Protein AF-A0A443IQG0-F1 (afdb_monomer_lite)

Structure (mmCIF, N/CA/C/O backbone):
data_AF-A0A443IQG0-F1
#
_entry.id   AF-A0A443IQG0-F1
#
loop_
_atom_site.group_PDB
_atom_site.id
_atom_site.type_symbol
_atom_site.label_atom_id
_atom_site.label_alt_id
_atom_site.label_comp_id
_atom_site.label_asym_id
_atom_site.label_entity_id
_atom_site.label_seq_id
_atom_site.pdbx_PDB_ins_code
_atom_site.Cartn_x
_atom_site.Cartn_y
_atom_site.Cartn_z
_atom_site.occupancy
_atom_site.B_iso_or_equiv
_atom_site.auth_seq_id
_atom_site.auth_comp_id
_atom_site.auth_asym_id
_atom_site.auth_atom_id
_atom_site.pdbx_PDB_model_num
ATOM 1 N N . MET A 1 1 ? 24.791 -9.188 -62.699 1.00 52.59 1 MET A N 1
ATOM 2 C CA . MET A 1 1 ? 25.974 -8.765 -61.917 1.00 52.59 1 MET A CA 1
ATOM 3 C C . MET A 1 1 ? 25.686 -9.058 -60.452 1.00 52.59 1 MET A C 1
ATOM 5 O O . MET A 1 1 ? 24.713 -8.500 -59.955 1.00 52.59 1 MET A O 1
ATOM 9 N N . PRO A 1 2 ? 26.398 -9.984 -59.786 1.00 60.69 2 PRO A N 1
ATOM 10 C CA . PRO A 1 2 ? 26.124 -10.281 -58.384 1.00 60.69 2 PRO A CA 1
ATOM 11 C C . PRO A 1 2 ? 26.513 -9.065 -57.541 1.00 60.69 2 PRO A C 1
ATOM 13 O O . PRO A 1 2 ? 27.583 -8.489 -57.747 1.00 60.69 2 PRO A O 1
ATOM 16 N N . LEU A 1 3 ? 25.636 -8.642 -56.624 1.00 58.34 3 LEU A N 1
ATOM 17 C CA . LEU A 1 3 ? 25.991 -7.598 -55.667 1.00 58.34 3 LEU A CA 1
ATOM 18 C C . LEU A 1 3 ? 27.267 -8.019 -54.917 1.00 58.34 3 LEU A C 1
ATOM 20 O O . LEU A 1 3 ? 27.372 -9.183 -54.518 1.00 58.34 3 LEU A O 1
ATOM 24 N N . PRO A 1 4 ? 28.234 -7.105 -54.721 1.00 72.31 4 PRO A N 1
ATOM 25 C CA . PRO A 1 4 ? 29.488 -7.436 -54.064 1.00 72.31 4 PRO A CA 1
ATOM 26 C C . PRO A 1 4 ? 29.201 -7.979 -52.664 1.00 72.31 4 PRO A C 1
ATOM 28 O O . PRO A 1 4 ? 28.406 -7.401 -51.923 1.00 72.31 4 PRO A O 1
ATOM 31 N N . LEU A 1 5 ? 29.859 -9.083 -52.302 1.00 64.25 5 LEU A N 1
ATOM 32 C CA . LEU A 1 5 ? 29.661 -9.820 -51.046 1.00 64.25 5 LEU A CA 1
ATOM 33 C C . LEU A 1 5 ? 29.649 -8.896 -49.806 1.00 64.25 5 LEU A C 1
ATOM 35 O O . LEU A 1 5 ? 28.884 -9.096 -48.868 1.00 64.25 5 LEU A O 1
ATOM 39 N N . LEU A 1 6 ? 30.444 -7.820 -49.844 1.00 62.06 6 LEU A N 1
ATOM 40 C CA . LEU A 1 6 ? 30.518 -6.784 -48.808 1.00 62.06 6 LEU A CA 1
ATOM 41 C C . LEU A 1 6 ? 29.207 -6.001 -48.613 1.00 62.06 6 LEU A C 1
ATOM 43 O O . LEU A 1 6 ? 28.884 -5.618 -47.490 1.00 62.06 6 LEU A O 1
ATOM 47 N N . PHE A 1 7 ? 28.432 -5.775 -49.675 1.00 66.31 7 PHE A N 1
ATOM 48 C CA . PHE A 1 7 ? 27.129 -5.111 -49.601 1.00 66.31 7 PHE A CA 1
ATOM 49 C C . PHE A 1 7 ? 26.096 -6.001 -48.899 1.00 66.31 7 PHE A C 1
ATOM 51 O O . PHE A 1 7 ? 25.341 -5.522 -48.054 1.00 66.31 7 PHE A O 1
ATOM 58 N N . TYR A 1 8 ? 26.126 -7.310 -49.169 1.00 57.19 8 TYR A N 1
ATOM 59 C CA . TYR A 1 8 ? 25.279 -8.295 -48.491 1.00 57.19 8 TYR A CA 1
ATOM 60 C C . TYR A 1 8 ? 25.614 -8.404 -46.994 1.00 57.19 8 TYR A C 1
ATOM 62 O O . TYR A 1 8 ? 24.720 -8.312 -46.156 1.00 57.19 8 TYR A O 1
ATOM 70 N N . ILE A 1 9 ? 26.903 -8.474 -46.643 1.00 61.34 9 ILE A N 1
ATOM 71 C CA . ILE A 1 9 ? 27.372 -8.494 -45.246 1.00 61.34 9 ILE A CA 1
ATOM 72 C C . ILE A 1 9 ? 26.971 -7.205 -44.507 1.00 61.34 9 ILE A C 1
ATOM 74 O O . ILE A 1 9 ? 26.533 -7.252 -43.358 1.00 61.34 9 ILE A O 1
ATOM 78 N N . ARG A 1 10 ? 27.064 -6.036 -45.157 1.00 61.66 10 ARG A N 1
ATOM 79 C CA . ARG A 1 10 ? 26.675 -4.748 -44.555 1.00 61.66 10 ARG A CA 1
ATOM 80 C C . ARG A 1 10 ? 25.167 -4.652 -44.304 1.00 61.66 10 ARG A C 1
ATOM 82 O O . ARG A 1 10 ? 24.768 -4.148 -43.254 1.00 61.66 10 ARG A O 1
ATOM 89 N N . LEU A 1 11 ? 24.342 -5.170 -45.216 1.00 61.41 11 LEU A N 1
ATOM 90 C CA . LEU A 1 11 ? 22.892 -5.276 -45.030 1.00 61.41 11 LEU A CA 1
ATOM 91 C C . LEU A 1 11 ? 22.531 -6.270 -43.917 1.00 61.41 11 LEU A C 1
ATOM 93 O O . LEU A 1 11 ? 21.708 -5.938 -43.065 1.00 61.41 11 LEU A O 1
ATOM 97 N N . GLN A 1 12 ? 23.190 -7.432 -43.856 1.00 59.47 12 GLN A N 1
ATOM 98 C CA . GLN A 1 12 ? 23.009 -8.394 -42.763 1.00 59.47 12 GLN A CA 1
ATOM 99 C C . GLN A 1 12 ? 23.399 -7.791 -41.405 1.00 59.47 12 GLN A C 1
ATOM 101 O O . GLN A 1 12 ? 22.621 -7.872 -40.460 1.00 59.47 12 GLN A O 1
ATOM 106 N N . ASN A 1 13 ? 24.532 -7.090 -41.309 1.00 59.97 13 ASN A N 1
ATOM 107 C CA . ASN A 1 13 ? 24.965 -6.423 -40.075 1.00 59.97 13 ASN A CA 1
ATOM 108 C C . ASN A 1 13 ? 24.022 -5.283 -39.650 1.00 59.97 13 ASN A C 1
ATOM 110 O O . ASN A 1 13 ? 23.758 -5.101 -38.460 1.00 59.97 13 ASN A O 1
ATOM 114 N N . SER A 1 14 ? 23.482 -4.522 -40.608 1.00 68.81 14 SER A N 1
ATOM 115 C CA . SER A 1 14 ? 22.494 -3.468 -40.342 1.00 68.81 14 SER A CA 1
ATOM 116 C C . SER A 1 14 ? 21.162 -4.042 -39.842 1.00 68.81 14 SER A C 1
ATOM 118 O O . SER A 1 14 ? 20.584 -3.532 -38.874 1.00 68.81 14 SER A O 1
ATOM 120 N N . PHE A 1 15 ? 20.711 -5.148 -40.438 1.00 69.44 15 PHE A N 1
ATOM 121 C CA . PHE A 1 15 ? 19.513 -5.866 -40.013 1.00 69.44 15 PHE A CA 1
ATOM 122 C C . PHE A 1 15 ? 19.689 -6.460 -38.610 1.00 69.44 15 PHE A C 1
ATOM 124 O O . PHE A 1 15 ? 18.871 -6.203 -37.728 1.00 69.44 15 PHE A O 1
ATOM 131 N N . VAL A 1 16 ? 20.809 -7.145 -38.354 1.00 67.50 16 VAL A N 1
ATOM 132 C CA . VAL A 1 16 ? 21.168 -7.683 -37.030 1.00 67.50 16 VAL A CA 1
ATOM 133 C C . VAL A 1 16 ? 21.231 -6.565 -35.978 1.00 67.50 16 VAL A C 1
ATOM 135 O O . VAL A 1 16 ? 20.659 -6.712 -34.900 1.00 67.50 16 VAL A O 1
ATOM 138 N N . SER A 1 17 ? 21.820 -5.405 -36.294 1.00 72.94 17 SER A N 1
ATOM 139 C CA . SER A 1 17 ? 21.851 -4.240 -35.391 1.00 72.94 17 SER A CA 1
ATOM 140 C C . SER A 1 17 ? 20.452 -3.705 -35.057 1.00 72.94 17 SER A C 1
ATOM 142 O O . SER A 1 17 ? 20.174 -3.348 -33.910 1.00 72.94 17 SER A O 1
ATOM 144 N N . THR A 1 18 ? 19.548 -3.675 -36.037 1.00 71.50 18 THR A N 1
ATOM 145 C CA . THR A 1 18 ? 18.169 -3.202 -35.849 1.00 71.50 18 THR A CA 1
ATOM 146 C C . THR A 1 18 ? 17.362 -4.172 -34.987 1.00 71.50 18 THR A C 1
ATOM 148 O O . THR A 1 18 ? 16.681 -3.742 -34.055 1.00 71.50 18 THR A O 1
ATOM 151 N N . ILE A 1 19 ? 17.495 -5.480 -35.226 1.00 72.44 19 ILE A N 1
ATOM 152 C CA . ILE A 1 19 ? 16.851 -6.512 -34.406 1.00 72.44 19 ILE A CA 1
ATOM 153 C C . ILE A 1 19 ? 17.367 -6.466 -32.959 1.00 72.44 19 ILE A C 1
ATOM 155 O O . ILE A 1 19 ? 16.548 -6.479 -32.043 1.00 72.44 19 ILE A O 1
ATOM 159 N N . ILE A 1 20 ? 18.681 -6.316 -32.735 1.00 69.81 20 ILE A N 1
ATOM 160 C CA . ILE A 1 20 ? 19.272 -6.167 -31.389 1.00 69.81 20 ILE A CA 1
ATOM 161 C C . ILE A 1 20 ? 18.726 -4.922 -30.666 1.00 69.81 20 ILE A C 1
ATOM 163 O O . ILE A 1 20 ? 18.410 -4.980 -29.478 1.00 69.81 20 ILE A O 1
ATOM 167 N N . LYS A 1 21 ? 18.567 -3.789 -31.362 1.00 75.00 21 LYS A N 1
ATOM 168 C CA . LYS A 1 21 ? 17.972 -2.574 -30.773 1.00 75.00 21 LYS A CA 1
ATOM 169 C C . LYS A 1 21 ? 16.513 -2.790 -30.371 1.00 75.00 21 LYS A C 1
ATOM 171 O O . LYS A 1 21 ? 16.129 -2.408 -29.266 1.00 75.00 21 LYS A O 1
ATOM 176 N N . LEU A 1 22 ? 15.716 -3.422 -31.232 1.00 71.06 22 LEU A N 1
ATOM 177 C CA . LEU A 1 22 ? 14.296 -3.683 -30.976 1.00 71.06 22 LEU A CA 1
ATOM 178 C C . LEU A 1 22 ? 14.088 -4.667 -29.816 1.00 71.06 22 LEU A C 1
ATOM 180 O O . LEU A 1 22 ? 13.220 -4.444 -28.968 1.00 71.06 22 LEU A O 1
ATOM 184 N N . THR A 1 23 ? 14.898 -5.725 -29.730 1.00 74.62 23 THR A N 1
ATOM 185 C CA . THR A 1 23 ? 14.827 -6.690 -28.623 1.00 74.62 23 THR A CA 1
ATOM 186 C C . THR A 1 23 ? 15.278 -6.068 -27.299 1.00 74.62 23 THR A C 1
ATOM 188 O O . THR A 1 23 ? 14.572 -6.215 -26.297 1.00 74.62 23 THR A O 1
ATOM 191 N N . CYS A 1 24 ? 16.357 -5.275 -27.287 1.00 73.56 24 CYS A N 1
ATOM 192 C CA . CYS A 1 24 ? 16.775 -4.497 -26.113 1.00 73.56 24 CYS A CA 1
ATOM 193 C C . CYS A 1 24 ? 15.711 -3.482 -25.668 1.00 73.56 24 CYS A C 1
ATOM 195 O O . CYS A 1 24 ? 15.425 -3.369 -24.477 1.00 73.56 24 CYS A O 1
ATOM 197 N N . GLN A 1 25 ? 15.076 -2.765 -26.597 1.00 80.00 25 GLN A N 1
ATOM 198 C CA . GLN A 1 25 ? 14.041 -1.782 -26.266 1.00 80.00 25 GLN A CA 1
ATOM 199 C C . GLN A 1 25 ? 12.806 -2.440 -25.638 1.00 80.00 25 GLN A C 1
ATOM 201 O O . GLN A 1 25 ? 12.272 -1.934 -24.647 1.00 80.00 25 GLN A O 1
ATOM 206 N N . LYS A 1 26 ? 12.390 -3.602 -26.155 1.00 79.38 26 LYS A N 1
ATOM 207 C CA . LYS A 1 26 ? 11.298 -4.394 -25.576 1.00 79.38 26 LYS A CA 1
ATOM 208 C C . LYS A 1 26 ? 11.642 -4.874 -24.162 1.00 79.38 26 LYS A C 1
ATOM 210 O O . LYS A 1 26 ? 10.806 -4.759 -23.267 1.00 79.38 26 LYS A O 1
ATOM 215 N N . LEU A 1 27 ? 12.880 -5.319 -23.930 1.00 76.75 27 LEU A N 1
ATOM 216 C CA . LEU A 1 27 ? 13.363 -5.705 -22.600 1.00 76.75 27 LEU A CA 1
ATOM 217 C C . LEU A 1 27 ? 13.357 -4.520 -21.617 1.00 76.75 27 LEU A C 1
ATOM 219 O O . LEU A 1 27 ? 12.862 -4.651 -20.500 1.00 76.75 27 LEU A O 1
ATOM 223 N N . ILE A 1 28 ? 13.822 -3.340 -22.040 1.00 79.19 28 ILE A N 1
ATOM 22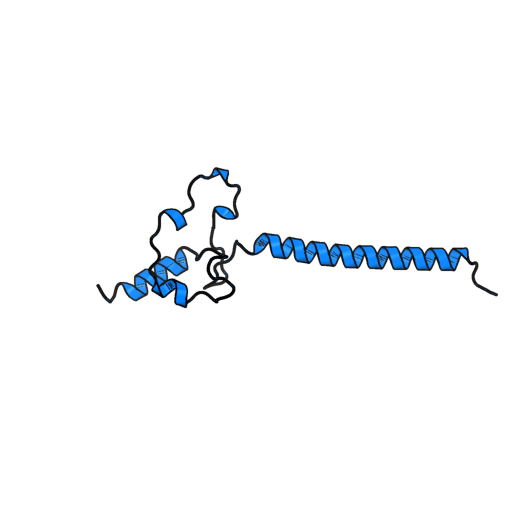4 C CA . ILE A 1 28 ? 13.824 -2.117 -21.218 1.00 79.19 28 ILE A CA 1
ATOM 225 C C . ILE A 1 28 ? 12.403 -1.721 -20.796 1.00 79.19 28 ILE A C 1
ATOM 227 O O . ILE A 1 28 ? 12.194 -1.329 -19.647 1.00 79.19 28 ILE A O 1
ATOM 231 N N . LEU A 1 29 ? 11.415 -1.827 -21.690 1.00 74.44 29 LEU A N 1
ATOM 232 C CA . LEU A 1 29 ? 10.013 -1.545 -21.364 1.00 74.44 29 LEU A CA 1
ATOM 233 C C . LEU A 1 29 ? 9.457 -2.528 -20.325 1.00 74.44 29 LEU A C 1
ATOM 235 O O . LEU A 1 29 ? 8.796 -2.101 -19.378 1.00 74.44 29 LEU A O 1
ATOM 239 N N . VAL A 1 30 ? 9.782 -3.818 -20.446 1.00 73.12 30 VAL A N 1
ATOM 240 C CA . VAL A 1 30 ? 9.394 -4.841 -19.461 1.00 73.12 30 VAL A CA 1
ATOM 241 C C . VAL A 1 30 ? 10.031 -4.562 -18.097 1.00 73.12 30 VAL A C 1
ATOM 243 O O . VAL A 1 30 ? 9.336 -4.576 -17.082 1.00 73.12 30 VAL A O 1
ATOM 246 N N . VAL A 1 31 ? 11.322 -4.224 -18.056 1.00 73.19 31 VAL A N 1
ATOM 247 C CA . VAL A 1 31 ? 12.035 -3.880 -16.812 1.00 73.19 31 VAL A CA 1
ATOM 248 C C . VAL A 1 31 ? 11.477 -2.600 -16.175 1.00 73.19 31 VAL A C 1
ATOM 250 O O . VAL A 1 31 ? 11.280 -2.547 -14.960 1.00 73.19 31 VAL A O 1
ATOM 253 N N . LYS A 1 32 ? 11.135 -1.582 -16.975 1.00 69.31 32 LYS A N 1
ATOM 254 C CA . LYS A 1 32 ? 10.453 -0.371 -16.485 1.00 69.31 32 LYS A CA 1
ATOM 255 C C . LYS A 1 32 ? 9.073 -0.682 -15.900 1.00 69.31 32 LYS A C 1
ATOM 257 O O . LYS A 1 32 ? 8.733 -0.143 -14.850 1.00 69.31 32 LYS A O 1
ATOM 262 N N . ALA A 1 33 ? 8.301 -1.563 -16.535 1.00 64.56 33 ALA A N 1
ATOM 263 C CA . ALA A 1 33 ? 7.000 -1.987 -16.025 1.00 64.56 33 ALA A CA 1
ATOM 264 C C . ALA A 1 33 ? 7.125 -2.783 -14.713 1.00 64.56 33 ALA A C 1
ATOM 266 O O . ALA A 1 33 ? 6.330 -2.580 -13.797 1.00 64.56 33 ALA A O 1
ATOM 267 N N . LEU A 1 34 ? 8.146 -3.639 -14.583 1.00 65.38 34 LEU A N 1
ATOM 268 C CA . LEU A 1 34 ? 8.451 -4.376 -13.348 1.00 65.38 34 LEU A CA 1
ATOM 269 C C . LEU A 1 34 ? 8.781 -3.435 -12.178 1.00 65.38 34 LEU A C 1
ATOM 271 O O . LEU A 1 34 ? 8.301 -3.652 -11.067 1.00 65.38 34 LEU A O 1
ATOM 275 N N . LYS A 1 35 ? 9.515 -2.344 -12.433 1.00 64.00 35 LYS A N 1
ATOM 276 C CA . LYS A 1 35 ? 9.918 -1.356 -11.414 1.00 64.00 35 LYS A CA 1
ATOM 277 C C . LYS A 1 35 ? 8.741 -0.651 -10.716 1.00 64.00 35 LYS A C 1
ATOM 279 O O . LYS A 1 35 ? 8.903 -0.161 -9.603 1.00 64.00 35 LYS A O 1
ATOM 284 N N . ASN A 1 36 ? 7.561 -0.601 -11.338 1.00 62.38 36 ASN A N 1
ATOM 285 C CA . ASN A 1 36 ? 6.406 0.143 -10.819 1.00 62.38 36 ASN A CA 1
ATOM 286 C C . ASN A 1 36 ? 5.308 -0.734 -10.193 1.00 62.38 36 ASN A C 1
ATOM 288 O O . ASN A 1 36 ? 4.314 -0.192 -9.709 1.00 62.38 36 ASN A O 1
ATOM 292 N N . ARG A 1 37 ? 5.474 -2.065 -10.155 1.00 64.69 37 ARG A N 1
ATOM 293 C CA . ARG A 1 37 ? 4.418 -2.999 -9.715 1.00 64.69 37 ARG A CA 1
ATOM 294 C C . ARG A 1 37 ? 3.986 -2.832 -8.251 1.00 64.69 37 ARG A C 1
ATOM 296 O O . ARG A 1 37 ? 2.876 -3.215 -7.921 1.00 64.69 37 ARG A O 1
ATOM 303 N N . GLY A 1 38 ? 4.804 -2.212 -7.398 1.00 75.94 38 GLY A N 1
ATOM 304 C CA . GLY A 1 38 ? 4.508 -2.014 -5.971 1.00 75.94 38 GLY A CA 1
ATOM 305 C C . GLY A 1 38 ? 3.812 -0.700 -5.596 1.00 75.94 38 GLY A C 1
ATOM 306 O O . GLY A 1 38 ? 3.507 -0.505 -4.421 1.00 75.94 38 GLY A O 1
ATOM 307 N N . LYS A 1 39 ? 3.581 0.213 -6.552 1.00 86.38 39 LYS A N 1
ATOM 308 C CA . LYS A 1 39 ? 3.153 1.596 -6.253 1.00 86.38 39 LYS A CA 1
ATOM 309 C C . LYS A 1 39 ? 1.651 1.836 -6.350 1.00 86.38 39 LYS A C 1
ATOM 311 O O . LYS A 1 39 ? 1.184 2.875 -5.900 1.00 86.38 39 LYS A O 1
ATOM 316 N N . LYS A 1 40 ? 0.895 0.906 -6.936 1.00 91.31 40 LYS A N 1
ATOM 317 C CA . LYS A 1 40 ? -0.550 1.050 -7.141 1.00 91.31 40 LYS A CA 1
ATOM 318 C C . LYS A 1 40 ? -1.343 0.210 -6.145 1.00 91.31 40 LYS A C 1
ATOM 320 O O . LYS A 1 40 ? -0.956 -0.905 -5.804 1.00 91.31 40 LYS A O 1
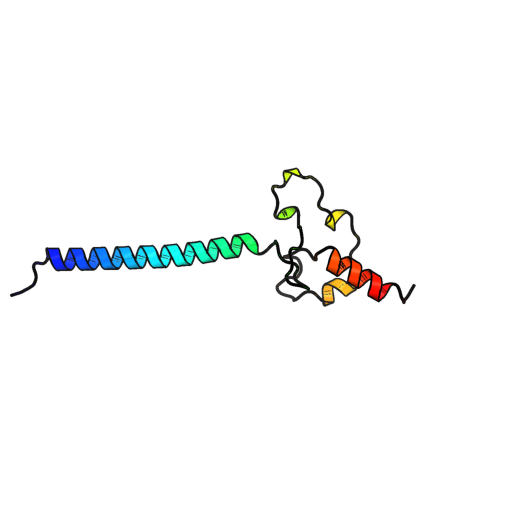ATOM 325 N N . CYS A 1 41 ? -2.453 0.767 -5.681 1.00 94.19 41 CYS A N 1
ATOM 326 C CA . CYS A 1 41 ? -3.417 0.109 -4.819 1.00 94.19 41 CYS A CA 1
ATOM 327 C C . CYS A 1 41 ? -4.164 -0.967 -5.617 1.00 94.19 41 CYS A C 1
ATOM 329 O O . CYS A 1 41 ? -4.718 -0.651 -6.672 1.00 94.19 41 CYS A O 1
ATOM 331 N N . PRO A 1 42 ? -4.258 -2.209 -5.117 1.00 94.12 42 PRO A N 1
ATOM 332 C CA . PRO A 1 42 ? -4.905 -3.296 -5.846 1.00 94.12 42 PRO A CA 1
ATOM 333 C C . PRO A 1 42 ? -6.439 -3.214 -5.848 1.00 94.12 42 PRO A C 1
ATOM 335 O O . PRO A 1 42 ? -7.082 -3.981 -6.553 1.00 94.12 42 PRO A O 1
ATOM 338 N N . ILE A 1 43 ? -7.027 -2.304 -5.061 1.00 95.69 43 ILE A N 1
ATOM 339 C CA . ILE A 1 43 ? -8.481 -2.100 -4.987 1.00 95.69 43 ILE A CA 1
ATOM 340 C C . ILE A 1 43 ? -8.935 -1.000 -5.955 1.00 95.69 43 ILE A C 1
ATOM 342 O O . ILE A 1 43 ? -9.959 -1.148 -6.612 1.00 95.69 43 ILE A O 1
ATOM 346 N N . CYS A 1 44 ? -8.194 0.112 -6.039 1.00 95.81 44 CYS A N 1
ATOM 347 C CA . CYS A 1 44 ? -8.621 1.296 -6.797 1.00 95.81 44 CYS A CA 1
ATOM 348 C C . CYS A 1 44 ? -7.673 1.733 -7.922 1.00 95.81 44 CYS A C 1
ATOM 350 O O . CYS A 1 44 ? -8.002 2.664 -8.647 1.00 95.81 44 CYS A O 1
ATOM 352 N N . GLY A 1 45 ? -6.489 1.129 -8.058 1.00 92.88 45 GLY A N 1
ATOM 353 C CA . GLY A 1 45 ? -5.507 1.476 -9.094 1.00 92.88 45 GLY A CA 1
ATOM 354 C C . GLY A 1 45 ? -4.729 2.784 -8.872 1.00 92.88 45 GLY A C 1
ATOM 355 O O . GLY A 1 45 ? -3.742 3.017 -9.569 1.00 92.88 45 GLY A O 1
ATOM 356 N N . ASN A 1 46 ? -5.108 3.613 -7.893 1.00 93.69 46 ASN A N 1
ATOM 357 C CA . ASN A 1 46 ? -4.382 4.838 -7.524 1.00 93.69 46 ASN A CA 1
ATOM 358 C C . ASN A 1 46 ? -3.074 4.533 -6.782 1.00 93.69 46 ASN A C 1
ATOM 360 O O . ASN A 1 46 ? -2.825 3.391 -6.399 1.00 93.69 46 ASN A O 1
ATOM 364 N N . ASP A 1 47 ? -2.229 5.540 -6.558 1.00 92.06 47 ASP A N 1
ATOM 365 C CA . ASP A 1 47 ? -0.999 5.350 -5.785 1.00 92.06 47 ASP A CA 1
ATOM 366 C C . ASP A 1 47 ? -1.290 4.907 -4.342 1.00 92.06 47 ASP A C 1
ATOM 368 O O . ASP A 1 47 ? -2.182 5.425 -3.669 1.00 92.06 47 ASP A O 1
ATOM 372 N N . ASN A 1 48 ? -0.543 3.911 -3.864 1.00 91.81 48 ASN A N 1
ATOM 373 C CA . ASN A 1 48 ? -0.683 3.377 -2.507 1.00 91.81 48 ASN A CA 1
ATOM 374 C C . ASN A 1 48 ? 0.215 4.071 -1.475 1.00 91.81 48 ASN A C 1
ATOM 376 O O . ASN A 1 48 ? 0.097 3.787 -0.283 1.00 91.81 48 ASN A O 1
ATOM 380 N N . ASN A 1 49 ? 1.106 4.961 -1.926 1.00 87.62 49 ASN A N 1
ATOM 381 C CA . ASN A 1 49 ? 2.084 5.668 -1.098 1.00 87.62 49 ASN A CA 1
ATOM 382 C C . ASN A 1 49 ? 2.878 4.725 -0.176 1.00 87.62 49 ASN A C 1
ATOM 384 O O . ASN A 1 49 ? 3.152 5.041 0.980 1.00 87.62 49 ASN A O 1
ATOM 388 N N . CYS A 1 50 ? 3.214 3.533 -0.677 1.00 85.06 50 CYS A N 1
ATOM 389 C CA . CYS A 1 50 ? 3.994 2.548 0.057 1.00 85.06 50 CYS A CA 1
ATOM 390 C C . CYS A 1 50 ? 5.451 3.012 0.225 1.00 85.06 50 CYS A C 1
ATOM 392 O O . CYS A 1 50 ? 6.179 3.177 -0.759 1.00 85.06 50 CYS A O 1
ATOM 394 N N . CYS A 1 51 ? 5.916 3.130 1.471 1.00 79.38 51 CYS A N 1
ATOM 395 C CA . CYS A 1 51 ? 7.303 3.478 1.778 1.00 79.38 51 CYS A CA 1
ATOM 396 C C . CYS A 1 51 ? 8.294 2.353 1.452 1.00 79.38 51 CYS A C 1
ATOM 398 O O . CYS A 1 51 ? 9.475 2.641 1.362 1.00 79.38 51 CYS A O 1
ATOM 400 N N . CYS A 1 52 ? 7.865 1.105 1.207 1.00 69.81 52 CYS A N 1
ATOM 401 C CA . CYS A 1 52 ? 8.768 0.064 0.688 1.00 69.81 52 CYS A CA 1
ATOM 402 C C . CYS A 1 52 ? 9.197 0.325 -0.765 1.00 69.81 52 CYS A C 1
ATOM 404 O O . CYS A 1 52 ? 10.196 -0.232 -1.215 1.00 69.81 52 CYS A O 1
ATOM 406 N N . SER A 1 53 ? 8.450 1.159 -1.501 1.00 62.44 53 SER A N 1
ATOM 407 C CA . SER A 1 53 ? 8.816 1.610 -2.852 1.00 62.44 53 SER A CA 1
ATOM 408 C C . SER A 1 53 ? 9.696 2.868 -2.855 1.00 62.44 53 SER A C 1
ATOM 410 O O . SER A 1 53 ? 10.156 3.283 -3.920 1.00 62.44 53 SER A O 1
ATOM 412 N N . LEU A 1 54 ? 9.890 3.488 -1.690 1.00 57.75 54 LEU A N 1
ATOM 413 C CA . LEU A 1 54 ? 10.764 4.634 -1.463 1.00 57.75 54 LEU A CA 1
ATOM 414 C C . LEU A 1 54 ? 11.994 4.115 -0.709 1.00 57.75 54 LEU A C 1
ATOM 416 O O . LEU A 1 54 ? 11.888 3.154 0.048 1.00 57.75 54 LEU A O 1
ATOM 420 N N . ASP A 1 55 ? 13.178 4.670 -0.962 1.00 55.53 55 ASP A N 1
ATOM 421 C CA . ASP A 1 55 ? 14.411 4.193 -0.332 1.00 55.53 55 ASP A CA 1
ATOM 422 C C . ASP A 1 55 ? 14.216 3.995 1.178 1.00 55.53 55 ASP A C 1
ATOM 424 O O . ASP A 1 55 ? 13.727 4.887 1.871 1.00 55.53 55 ASP A O 1
ATOM 428 N N . LYS A 1 56 ? 14.592 2.802 1.665 1.00 53.00 56 LYS A N 1
ATOM 429 C CA . LYS A 1 56 ? 14.330 2.210 2.999 1.00 53.00 56 LYS A CA 1
ATOM 430 C C . LYS A 1 56 ? 14.682 3.086 4.220 1.00 53.00 56 LYS A C 1
ATOM 432 O O . LYS A 1 56 ? 14.517 2.651 5.354 1.00 53.00 56 LYS A O 1
ATOM 437 N N . LYS A 1 57 ? 15.188 4.301 4.009 1.00 54.81 57 LYS A N 1
ATOM 438 C CA . LYS A 1 57 ? 15.687 5.242 5.014 1.00 54.81 57 LYS A CA 1
ATOM 439 C C . LYS A 1 57 ? 14.600 5.907 5.869 1.00 54.81 57 LYS A C 1
ATOM 441 O O . LYS A 1 57 ? 14.953 6.480 6.889 1.00 54.81 57 LYS A O 1
ATOM 446 N N . LEU A 1 58 ? 13.314 5.835 5.507 1.00 56.56 58 LEU A N 1
ATOM 447 C CA . LEU A 1 58 ? 12.245 6.538 6.245 1.00 56.56 58 LEU A CA 1
ATOM 448 C C . LEU A 1 58 ? 11.703 5.798 7.482 1.00 56.56 58 LEU A C 1
ATOM 450 O O . LEU A 1 58 ? 10.879 6.349 8.202 1.00 56.56 58 LEU A O 1
ATOM 454 N N . GLY A 1 59 ? 12.181 4.585 7.768 1.00 58.47 59 GLY A N 1
ATOM 455 C CA . GLY A 1 59 ? 11.997 3.914 9.062 1.00 58.47 59 GLY A CA 1
ATOM 456 C C . GLY A 1 59 ? 10.593 3.380 9.375 1.00 58.47 59 GLY A C 1
ATOM 457 O O . GLY A 1 59 ? 10.499 2.325 9.988 1.00 58.47 59 GLY A O 1
ATOM 458 N N . ILE A 1 60 ? 9.504 4.027 8.951 1.00 72.00 60 ILE A N 1
ATOM 459 C CA . ILE A 1 60 ? 8.122 3.612 9.250 1.00 72.00 60 ILE A CA 1
ATOM 460 C C . ILE A 1 60 ? 7.215 4.020 8.077 1.00 72.00 60 ILE A C 1
ATOM 462 O O . ILE A 1 60 ? 7.216 5.173 7.653 1.00 72.00 60 ILE A O 1
ATOM 466 N N . CYS A 1 61 ? 6.438 3.080 7.530 1.00 84.38 61 CYS A N 1
ATOM 467 C CA . CYS A 1 61 ? 5.410 3.379 6.525 1.00 84.38 61 CYS A CA 1
ATOM 468 C C . CYS A 1 61 ? 4.091 3.705 7.223 1.00 84.38 61 CYS A C 1
ATOM 470 O O . CYS A 1 61 ? 3.763 3.032 8.198 1.00 84.38 61 CYS A O 1
ATOM 472 N N . TRP A 1 62 ? 3.273 4.617 6.688 1.00 88.12 62 TRP A N 1
ATOM 473 C CA . TRP A 1 62 ? 1.942 4.905 7.254 1.00 88.12 62 TRP A CA 1
ATOM 474 C C . TRP A 1 62 ? 1.116 3.622 7.488 1.00 88.12 62 TRP A C 1
ATOM 476 O O . TRP A 1 62 ? 0.482 3.466 8.524 1.00 88.12 62 TRP A O 1
ATOM 486 N N . CYS A 1 63 ? 1.197 2.645 6.574 1.00 89.94 63 CYS A N 1
ATOM 487 C CA . CYS A 1 63 ? 0.456 1.387 6.673 1.00 89.94 63 CYS A CA 1
ATOM 488 C C . CYS A 1 63 ? 0.913 0.484 7.829 1.00 89.94 63 CYS A C 1
ATOM 490 O O . CYS A 1 63 ? 0.177 -0.417 8.206 1.00 89.94 63 CYS A O 1
ATOM 492 N N . SER A 1 64 ? 2.113 0.697 8.383 1.00 88.25 64 SER A N 1
ATOM 493 C CA . SER A 1 64 ? 2.596 -0.047 9.557 1.00 88.25 64 SER A CA 1
ATOM 494 C C . SER A 1 64 ? 2.032 0.481 10.878 1.00 88.25 64 SER A C 1
ATOM 496 O O . SER A 1 64 ? 2.130 -0.202 11.890 1.00 88.25 64 SER A O 1
ATOM 498 N N . GLN A 1 65 ? 1.410 1.663 10.864 1.00 89.75 65 GLN A N 1
ATOM 499 C CA . GLN A 1 65 ? 0.758 2.276 12.026 1.00 89.75 65 GLN A CA 1
ATOM 500 C C . GLN A 1 65 ? -0.764 2.058 12.026 1.00 89.75 65 GLN A C 1
ATOM 502 O O . GLN A 1 65 ? -1.467 2.584 12.881 1.00 89.75 65 GLN A O 1
ATOM 507 N N . GLU A 1 66 ? -1.282 1.287 11.068 1.00 92.56 66 GLU A N 1
ATOM 508 C CA . GLU A 1 66 ? -2.711 1.108 10.832 1.00 92.56 66 GLU A CA 1
ATOM 509 C C . GLU A 1 66 ? -3.152 -0.345 11.018 1.00 92.56 66 GLU A C 1
ATOM 511 O O . GLU A 1 66 ? -2.417 -1.289 10.728 1.00 92.56 66 GLU A O 1
ATOM 516 N N . SER A 1 67 ? -4.402 -0.529 11.447 1.00 93.06 67 SER A N 1
ATOM 517 C CA . SER A 1 6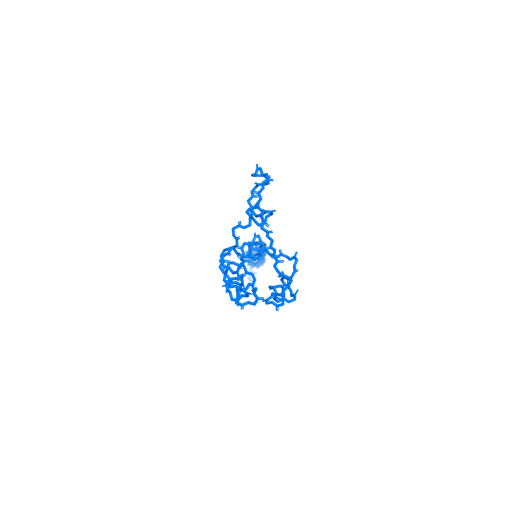7 ? -5.043 -1.846 11.526 1.00 93.06 67 SER A CA 1
ATOM 518 C C . SER A 1 67 ? -5.947 -2.096 10.320 1.00 93.06 67 SER A C 1
ATOM 520 O O . SER A 1 67 ? -6.815 -1.280 9.999 1.00 93.06 67 SER A O 1
ATOM 522 N N . PHE A 1 68 ? -5.769 -3.254 9.678 1.00 94.31 68 PHE A N 1
ATOM 523 C CA . PHE A 1 68 ? -6.534 -3.684 8.506 1.00 94.31 68 PHE A CA 1
ATOM 524 C C . PHE A 1 68 ? -7.588 -4.728 8.907 1.00 94.31 68 PHE A C 1
ATOM 526 O O . PHE A 1 68 ? -7.222 -5.849 9.274 1.00 94.31 68 PHE A O 1
ATOM 533 N N . PRO A 1 69 ? -8.896 -4.414 8.824 1.00 94.69 69 PRO A N 1
ATOM 534 C CA . PRO A 1 69 ? -9.943 -5.397 9.086 1.00 94.69 69 PRO A CA 1
ATOM 535 C C . PRO A 1 69 ? -9.863 -6.562 8.094 1.00 94.69 69 PRO A C 1
ATOM 537 O O . PRO A 1 69 ? -9.751 -6.328 6.894 1.00 94.69 69 PRO A O 1
ATOM 540 N N . LYS A 1 70 ? -9.995 -7.814 8.556 1.00 92.56 70 LYS A N 1
ATOM 541 C CA . LYS A 1 70 ? -9.826 -9.012 7.702 1.00 92.56 70 LYS A CA 1
ATOM 542 C C . LYS A 1 70 ? -10.651 -8.971 6.405 1.00 92.56 70 LYS A C 1
ATOM 544 O O . LYS A 1 70 ? -10.168 -9.388 5.358 1.00 92.56 70 LYS A O 1
ATOM 549 N N . GLY A 1 71 ? -11.865 -8.418 6.453 1.00 93.94 71 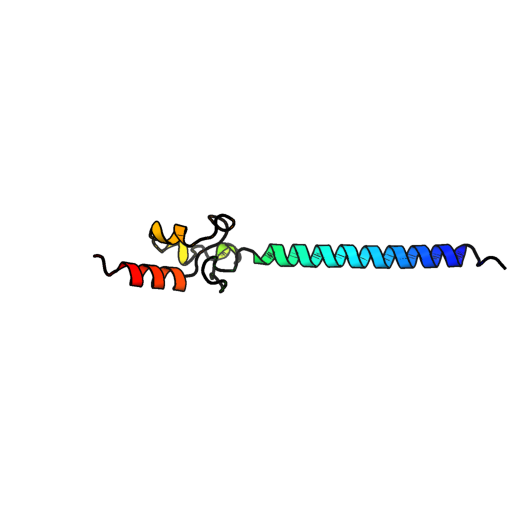GLY A N 1
ATOM 550 C CA . GLY A 1 71 ? -12.755 -8.335 5.292 1.00 93.94 71 GLY A CA 1
ATOM 551 C C . GLY A 1 71 ? -12.228 -7.482 4.132 1.00 93.94 71 GLY A C 1
ATOM 552 O O . GLY A 1 71 ? -12.641 -7.703 2.994 1.00 93.94 71 GLY A O 1
ATOM 553 N N . ILE A 1 72 ? -11.292 -6.552 4.368 1.00 95.75 72 ILE A N 1
ATOM 554 C CA . ILE A 1 72 ? -10.735 -5.727 3.286 1.00 95.75 72 ILE A CA 1
ATOM 555 C C . ILE A 1 72 ? -9.902 -6.562 2.308 1.00 95.75 72 ILE A C 1
ATOM 557 O O . ILE A 1 72 ? -9.876 -6.269 1.114 1.00 95.75 72 ILE A O 1
ATOM 561 N N . PHE A 1 73 ? -9.283 -7.649 2.780 1.00 95.38 73 PHE A N 1
ATOM 562 C CA . PHE A 1 73 ? -8.469 -8.529 1.942 1.00 95.38 73 PHE A CA 1
ATOM 563 C C . PHE A 1 73 ? -9.308 -9.327 0.937 1.00 95.38 73 PHE A C 1
ATOM 565 O O . PHE A 1 73 ? -8.790 -9.712 -0.104 1.00 95.38 73 PHE A O 1
ATOM 572 N N . HIS A 1 74 ? -10.616 -9.496 1.170 1.00 94.69 74 HIS A N 1
ATOM 573 C CA . HIS A 1 74 ? -11.522 -10.100 0.185 1.00 94.69 74 HIS A CA 1
ATOM 574 C C . HIS A 1 74 ? -11.763 -9.203 -1.039 1.00 94.69 74 HIS A C 1
ATOM 576 O O . HIS A 1 74 ? -12.209 -9.690 -2.073 1.00 94.69 74 HIS A O 1
ATOM 582 N N . LYS A 1 75 ? -11.474 -7.897 -0.941 1.00 94.50 75 LYS A N 1
ATOM 583 C CA . LYS A 1 75 ? -11.558 -6.959 -2.072 1.00 94.50 75 LYS A CA 1
ATOM 584 C C . LYS A 1 75 ? -10.287 -6.937 -2.927 1.00 94.50 75 LYS A C 1
ATOM 586 O O . LYS A 1 75 ? -10.265 -6.255 -3.947 1.00 94.50 75 LYS A O 1
ATOM 591 N N . VAL A 1 76 ? -9.231 -7.639 -2.516 1.00 95.12 76 VAL A N 1
ATOM 592 C CA . VAL A 1 76 ? -7.948 -7.674 -3.225 1.00 95.12 76 VAL A CA 1
ATOM 593 C C . VAL A 1 76 ? -7.923 -8.880 -4.174 1.00 95.12 76 VAL A C 1
ATOM 595 O O . VAL A 1 76 ? -8.156 -10.002 -3.719 1.00 95.12 76 VAL A O 1
ATOM 598 N N . PRO A 1 77 ? -7.618 -8.698 -5.476 1.00 92.31 77 PRO A N 1
ATOM 599 C CA . PRO A 1 77 ? -7.427 -9.814 -6.401 1.00 92.31 77 PRO A CA 1
ATOM 600 C C . PRO A 1 77 ? -6.346 -10.785 -5.915 1.00 92.31 77 PRO A C 1
ATOM 602 O O . 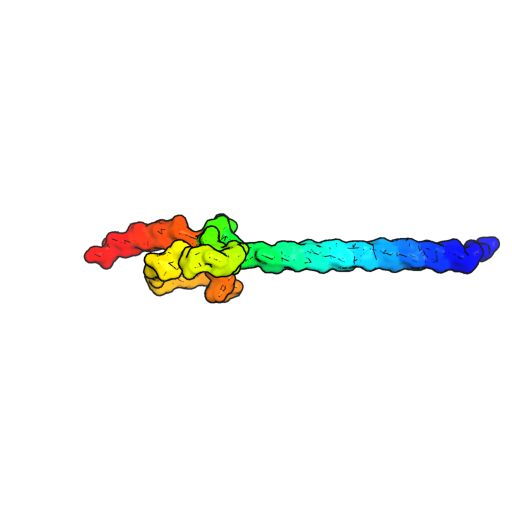PRO A 1 77 ? -5.330 -10.364 -5.356 1.00 92.31 77 PRO A O 1
ATOM 605 N N . ARG A 1 78 ? -6.529 -12.090 -6.160 1.00 89.38 78 ARG A N 1
ATOM 606 C CA . ARG A 1 78 ? -5.605 -13.129 -5.667 1.00 89.38 78 ARG A CA 1
ATOM 607 C C . ARG A 1 78 ? -4.169 -12.916 -6.135 1.00 89.38 78 ARG A C 1
ATOM 609 O O . ARG A 1 78 ? -3.252 -13.101 -5.342 1.00 89.38 78 ARG A O 1
ATOM 616 N N . GLU A 1 79 ? -3.971 -12.470 -7.374 1.00 87.19 79 GLU A N 1
ATOM 617 C CA . GLU A 1 79 ? -2.640 -12.157 -7.908 1.00 87.19 79 GLU A CA 1
ATOM 618 C C . GLU A 1 79 ? -1.961 -10.935 -7.273 1.00 87.19 79 GLU A C 1
ATOM 620 O O . GLU A 1 79 ? -0.795 -10.681 -7.558 1.00 87.19 79 GLU A O 1
ATOM 625 N N . HIS A 1 80 ? -2.660 -10.161 -6.442 1.00 88.62 80 HIS A N 1
ATOM 626 C CA . HIS A 1 80 ? -2.132 -8.956 -5.800 1.00 88.62 80 HIS A CA 1
ATOM 627 C C . HIS A 1 80 ? -2.098 -9.047 -4.271 1.00 88.62 80 HIS A C 1
ATOM 629 O O . HIS A 1 80 ? -1.493 -8.192 -3.616 1.00 88.62 80 HIS A O 1
ATOM 635 N N . LEU A 1 81 ? -2.686 -10.100 -3.695 1.00 89.06 81 LEU A N 1
ATOM 636 C CA . LEU A 1 81 ? -2.568 -10.396 -2.272 1.00 89.06 81 LEU A CA 1
ATOM 637 C C . LEU A 1 81 ? -1.094 -10.557 -1.887 1.00 89.06 81 LEU A C 1
ATOM 639 O O . LEU A 1 81 ? -0.325 -11.230 -2.570 1.00 89.06 81 LEU A O 1
ATOM 643 N N . TYR A 1 82 ? -0.711 -9.912 -0.784 1.00 84.31 82 TYR A N 1
ATOM 644 C CA . TYR A 1 82 ? 0.649 -9.912 -0.228 1.00 84.31 82 TYR A CA 1
ATOM 645 C C . TYR A 1 82 ? 1.750 -9.344 -1.145 1.00 84.31 82 TYR A C 1
ATOM 647 O O . TYR A 1 82 ? 2.924 -9.411 -0.791 1.00 84.31 82 TYR A O 1
ATOM 655 N N . GLN A 1 83 ? 1.395 -8.754 -2.293 1.00 86.50 83 GLN A N 1
ATOM 656 C CA . GLN A 1 83 ? 2.357 -8.174 -3.239 1.00 86.50 83 GLN A CA 1
ATOM 657 C C . GLN A 1 83 ? 2.358 -6.644 -3.233 1.00 86.50 83 GLN A C 1
ATOM 659 O O . GLN A 1 83 ? 3.409 -6.032 -3.427 1.00 86.50 83 GLN A O 1
ATOM 664 N N . THR A 1 84 ? 1.201 -6.010 -3.022 1.00 88.62 84 THR A N 1
ATOM 665 C CA . THR A 1 84 ? 1.062 -4.548 -3.055 1.00 88.62 84 THR A CA 1
ATOM 666 C C . THR A 1 84 ? 0.252 -4.032 -1.867 1.00 88.62 84 THR A C 1
ATOM 668 O O . THR A 1 84 ? -0.659 -4.694 -1.369 1.00 88.62 84 THR A O 1
ATOM 671 N N . CYS A 1 85 ? 0.588 -2.832 -1.380 1.00 91.25 85 CYS A N 1
ATOM 672 C CA . CYS A 1 85 ? -0.153 -2.207 -0.285 1.00 91.25 85 CYS A CA 1
ATOM 673 C C . CYS A 1 85 ? -1.497 -1.649 -0.771 1.00 91.25 85 CYS A C 1
ATOM 675 O O . CYS A 1 85 ? -1.590 -1.062 -1.852 1.00 91.25 85 CYS A O 1
ATOM 677 N N . ILE A 1 86 ? -2.517 -1.768 0.079 1.00 94.94 86 ILE A N 1
ATOM 678 C CA . ILE A 1 86 ? -3.788 -1.046 -0.042 1.00 94.94 86 ILE A CA 1
ATOM 679 C C . ILE A 1 86 ? -3.541 0.425 0.337 1.00 94.94 86 ILE A C 1
ATOM 681 O O . ILE A 1 86 ? -2.814 0.689 1.291 1.00 94.94 86 ILE A O 1
ATOM 685 N N . CYS A 1 87 ? -4.116 1.386 -0.397 1.00 95.44 87 CYS A N 1
ATOM 686 C CA . CYS A 1 87 ? -3.978 2.809 -0.066 1.00 95.44 87 CYS A CA 1
ATOM 687 C C . CYS A 1 87 ? -4.829 3.213 1.150 1.00 95.44 87 CYS A C 1
ATOM 689 O O . CYS A 1 87 ? -5.845 2.578 1.451 1.00 95.44 87 CYS A O 1
ATOM 691 N N . LYS A 1 88 ? -4.441 4.313 1.808 1.00 94.81 88 LYS A N 1
ATOM 692 C CA . LYS A 1 88 ? -5.132 4.846 2.990 1.00 94.81 88 LYS A CA 1
ATOM 693 C C . LYS A 1 88 ? -6.610 5.132 2.716 1.00 94.81 88 LYS A C 1
ATOM 695 O O . LYS A 1 88 ? -7.460 4.702 3.483 1.00 94.81 88 LYS A O 1
ATOM 700 N N . ASP A 1 89 ? -6.930 5.717 1.564 1.00 96.44 89 ASP A N 1
ATOM 701 C CA . ASP A 1 89 ? -8.317 6.029 1.195 1.00 96.44 89 ASP A CA 1
ATOM 702 C C . ASP A 1 89 ? -9.208 4.784 1.105 1.00 96.44 89 ASP A C 1
ATOM 704 O O . ASP A 1 89 ? -10.372 4.818 1.499 1.00 96.44 89 ASP A O 1
ATOM 708 N N . CYS A 1 90 ? -8.686 3.670 0.576 1.00 97.00 90 CYS A N 1
ATOM 709 C CA . CYS A 1 90 ? -9.445 2.420 0.503 1.00 97.00 90 CYS A CA 1
ATOM 710 C C . CYS A 1 90 ? -9.650 1.808 1.890 1.00 97.00 90 CYS A C 1
ATOM 712 O O . CYS A 1 90 ? -10.721 1.260 2.152 1.00 97.00 90 CYS A O 1
ATOM 714 N N . LEU A 1 91 ? -8.649 1.913 2.770 1.00 96.56 91 LEU A N 1
ATOM 715 C CA . LEU A 1 91 ? -8.773 1.482 4.159 1.00 96.56 91 LEU A CA 1
ATOM 716 C C . LEU A 1 91 ? -9.824 2.312 4.905 1.00 96.56 91 LEU A C 1
ATOM 718 O O . LEU A 1 91 ? -10.716 1.739 5.528 1.00 96.56 91 LEU A O 1
ATOM 722 N N . ASP A 1 92 ? -9.755 3.637 4.806 1.00 95.62 92 ASP A N 1
ATOM 723 C CA . ASP A 1 92 ? -10.650 4.554 5.514 1.00 95.62 92 ASP A CA 1
ATOM 724 C C . ASP A 1 92 ? -12.100 4.393 5.037 1.00 95.62 92 ASP A C 1
ATOM 726 O O . ASP A 1 92 ? -13.006 4.252 5.859 1.00 95.62 92 ASP A O 1
ATOM 730 N N . LYS A 1 93 ? -12.324 4.284 3.719 1.00 95.75 93 LYS A N 1
ATOM 731 C CA . LYS A 1 93 ? -13.652 3.981 3.154 1.00 95.75 93 LYS A CA 1
ATOM 732 C C . LYS A 1 93 ? -14.202 2.645 3.649 1.00 95.75 93 LYS A C 1
ATOM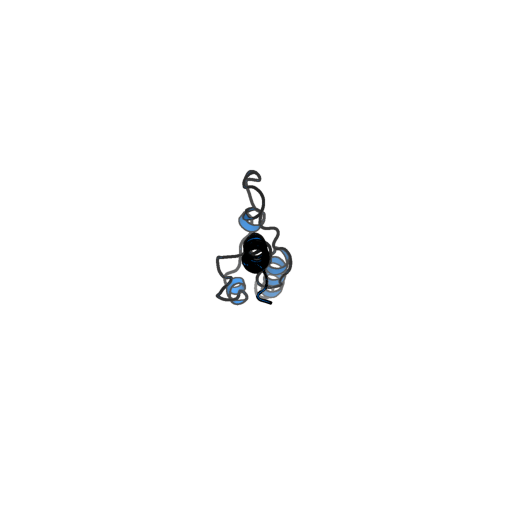 734 O O . LYS A 1 93 ? -15.384 2.556 3.963 1.00 95.75 93 LYS A O 1
ATOM 739 N N . PHE A 1 94 ? -13.358 1.614 3.734 1.00 95.69 94 PHE A N 1
ATOM 740 C CA . PHE A 1 94 ? -13.776 0.307 4.242 1.00 95.69 94 PHE A CA 1
ATOM 741 C C . PHE A 1 94 ? -14.144 0.365 5.731 1.00 95.69 94 PHE A C 1
ATOM 743 O O . PHE A 1 94 ? -15.144 -0.221 6.145 1.00 95.69 94 PHE A O 1
ATOM 750 N N . LYS A 1 95 ? -13.359 1.083 6.545 1.00 93.81 95 LYS A N 1
ATOM 751 C CA . LYS A 1 95 ? -13.655 1.287 7.971 1.00 93.81 95 LYS A CA 1
ATOM 752 C C . LYS A 1 95 ? -14.979 2.036 8.160 1.00 93.81 95 LYS A C 1
ATOM 754 O O . LYS A 1 95 ? -15.788 1.593 8.962 1.00 93.81 95 LYS A O 1
ATOM 759 N N . GLN A 1 96 ? -15.230 3.091 7.382 1.00 92.75 96 GLN A N 1
ATOM 760 C CA . GLN A 1 96 ? -16.479 3.868 7.428 1.00 92.75 96 GLN A CA 1
ATOM 761 C C . GLN A 1 96 ? -17.710 3.056 7.000 1.00 92.75 96 GLN A C 1
ATOM 763 O O . GLN A 1 96 ? -18.774 3.190 7.595 1.00 92.75 96 GLN A O 1
ATOM 768 N N . SER A 1 97 ? -17.589 2.182 5.995 1.00 85.62 97 SER A N 1
ATOM 769 C CA . SER A 1 97 ? -18.707 1.313 5.602 1.00 85.62 97 SER A CA 1
ATOM 770 C C . SER A 1 97 ? -19.001 0.215 6.630 1.00 85.62 97 SER A C 1
ATOM 772 O O . SER A 1 97 ? -20.118 -0.287 6.685 1.00 85.62 97 SER A O 1
ATOM 774 N N . ASN A 1 98 ? -18.003 -0.165 7.435 1.00 76.50 98 ASN A N 1
ATOM 775 C CA . ASN A 1 98 ? -18.129 -1.202 8.459 1.00 76.50 98 ASN A CA 1
ATOM 776 C C . ASN A 1 98 ? -18.398 -0.655 9.870 1.00 76.50 98 ASN A C 1
ATOM 778 O O . ASN A 1 98 ? -18.739 -1.440 10.751 1.00 76.50 98 ASN A O 1
ATOM 782 N N . SER A 1 99 ? -18.287 0.657 10.096 1.00 62.88 99 SER A N 1
ATOM 783 C CA . SER A 1 99 ? -18.552 1.297 11.394 1.00 62.88 99 SER A CA 1
ATOM 784 C C . SER A 1 99 ? -20.042 1.443 11.724 1.00 62.88 99 SER A C 1
ATOM 786 O O . SER A 1 99 ? -20.387 2.022 12.742 1.00 62.88 99 SER A O 1
ATOM 788 N N . TRP A 1 100 ? -20.931 0.925 10.874 1.00 55.94 100 TRP A N 1
ATOM 789 C CA . TRP A 1 100 ? -22.371 0.820 11.137 1.00 55.94 100 TRP A CA 1
ATOM 790 C C . TRP A 1 100 ? -22.744 -0.416 11.989 1.00 55.94 100 TRP A C 1
ATOM 792 O O . TRP A 1 100 ? -23.883 -0.543 12.421 1.00 55.94 100 TRP A O 1
ATOM 802 N N . PHE A 1 101 ? -21.799 -1.328 12.252 1.00 48.53 101 PHE A N 1
ATOM 803 C CA . PHE A 1 101 ? -22.044 -2.559 13.022 1.00 48.53 101 PHE A CA 1
ATOM 804 C C . PHE A 1 101 ? -21.324 -2.613 14.384 1.00 48.53 101 PHE A C 1
ATOM 806 O O . PHE A 1 101 ? -21.132 -3.702 14.925 1.00 48.53 101 PHE A O 1
ATOM 813 N N . THR A 1 102 ? -20.909 -1.466 14.927 1.00 43.53 102 THR A N 1
ATOM 814 C CA . THR A 1 102 ? -20.513 -1.323 16.343 1.00 43.53 102 THR A CA 1
ATOM 815 C C . THR A 1 102 ? -21.670 -0.768 17.146 1.00 43.53 102 THR A C 1
ATOM 817 O O . THR A 1 102 ? -21.937 -1.316 18.233 1.00 43.53 102 THR A O 1
#

Organism: NCBI:txid254758

pLDDT: mean 78.46, std 14.61, range [43.53, 97.0]

Radius of gyration: 24.58 Å; chains: 1; bounding box: 53×20×78 Å

Foldseek 3Di:
DDDPPVVVVVVVVVVVVVVVVVVVVVVVVVVVVVLCQAQAAQQPRHGQQACVSPPPPPPDGPVNVDDADPVLQVSGDPVCVPPYHHHPVSRVVVCVVVVVPD

InterPro domains:
  IPR032720 Cysteine-rich CWC [PF14375] (41-91)

Sequence (102 aa):
MPLPLLFYIRLQNSFVSTIIKLTCQKLILVVKALKNRGKKCPICGNDNNCCCSLDKKLGICWCSQESFPKGIFHKVPREHLYQTCICKDCLDKFKQSNSWFT

Secondary structure (DSSP, 8-state):
-PPPHHHHHHHHHHHHHHHHHHHHHHHHHHHHHHHTTTSB-TTTSSB---GGGS-GGG---GGGGS---GGGGGGS-GGGTTTSPPPHHHHHHHHHHHTT--